Protein AF-A0A3M9Z3Q8-F1 (afdb_monomer_lite)

pLDDT: mean 88.69, std 8.16, range [54.53, 96.62]

Structure (mmCIF, N/CA/C/O backbone):
data_AF-A0A3M9Z3Q8-F1
#
_entry.id   AF-A0A3M9Z3Q8-F1
#
loop_
_atom_site.group_PDB
_atom_site.id
_atom_site.type_symbol
_atom_site.label_atom_id
_atom_site.label_alt_id
_atom_site.label_comp_id
_atom_site.label_asym_id
_atom_site.label_entity_id
_atom_site.label_seq_id
_atom_site.pdbx_PDB_ins_code
_atom_site.Cartn_x
_atom_site.Cartn_y
_atom_site.Cartn_z
_atom_site.occupancy
_atom_site.B_iso_or_equiv
_atom_site.auth_seq_id
_atom_site.auth_comp_id
_atom_site.auth_asym_id
_atom_site.auth_atom_id
_atom_site.pdbx_PDB_model_num
ATOM 1 N N . MET A 1 1 ? 0.242 -0.845 32.414 1.00 57.88 1 MET A N 1
ATOM 2 C CA . MET A 1 1 ? 1.137 -1.612 31.518 1.00 57.88 1 MET A CA 1
ATOM 3 C C . MET A 1 1 ? 0.427 -2.700 30.709 1.00 57.88 1 MET A C 1
ATOM 5 O O . MET A 1 1 ? 0.865 -2.936 29.595 1.00 57.88 1 MET A O 1
ATOM 9 N N . SER A 1 2 ? -0.651 -3.344 31.186 1.00 64.19 2 SER A N 1
ATOM 10 C CA . SER A 1 2 ? -1.406 -4.324 30.371 1.00 64.19 2 SER A CA 1
ATOM 11 C C . SER A 1 2 ? -2.300 -3.697 29.289 1.00 64.19 2 SER A C 1
ATOM 13 O O . SER A 1 2 ? -2.512 -4.315 28.256 1.00 64.19 2 SER A O 1
ATOM 15 N N . GLY A 1 3 ? -2.800 -2.470 29.494 1.00 66.88 3 GLY A N 1
ATOM 16 C CA . GLY A 1 3 ? -3.630 -1.768 28.500 1.00 66.88 3 GLY A CA 1
ATOM 17 C C . GLY A 1 3 ? -2.888 -1.451 27.197 1.00 66.88 3 GLY A C 1
ATOM 18 O O . GLY A 1 3 ? -3.384 -1.760 26.123 1.00 66.88 3 GLY A O 1
ATOM 19 N N . GLU A 1 4 ? -1.648 -0.959 27.283 1.00 73.25 4 GLU A N 1
ATOM 20 C CA . GLU A 1 4 ? -0.858 -0.596 26.094 1.00 73.25 4 GLU A CA 1
ATOM 21 C C . GLU A 1 4 ? -0.510 -1.801 25.210 1.00 73.25 4 GLU A C 1
ATOM 23 O O . GLU A 1 4 ? -0.455 -1.691 23.989 1.00 73.25 4 GLU A O 1
ATOM 28 N N . THR A 1 5 ? -0.292 -2.975 25.806 1.00 74.44 5 THR A N 1
ATOM 29 C CA . THR A 1 5 ? -0.005 -4.202 25.046 1.00 74.44 5 THR A CA 1
ATOM 30 C C . THR A 1 5 ? -1.246 -4.736 24.338 1.00 74.44 5 THR A C 1
ATOM 32 O O . THR A 1 5 ? -1.138 -5.216 23.210 1.00 74.44 5 THR A O 1
ATO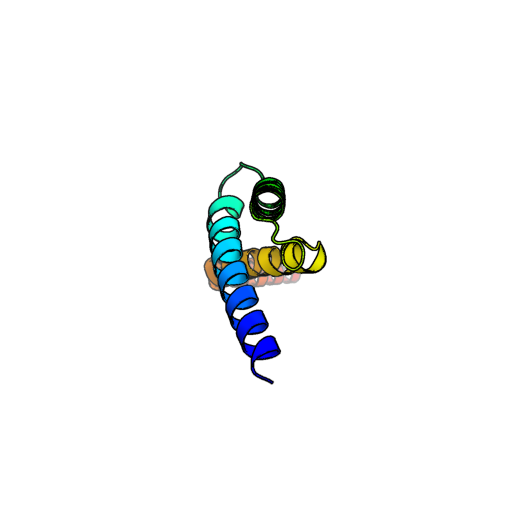M 35 N N . VAL A 1 6 ? -2.422 -4.618 24.959 1.00 72.69 6 VAL A N 1
ATOM 36 C CA . VAL A 1 6 ? -3.702 -4.961 24.321 1.00 72.69 6 VAL A CA 1
ATOM 37 C C . VAL A 1 6 ? -3.969 -4.035 23.131 1.00 72.69 6 VAL A C 1
ATOM 39 O O . VAL A 1 6 ? -4.306 -4.523 22.051 1.00 72.69 6 VAL A O 1
ATOM 42 N N . ASP A 1 7 ? -3.704 -2.736 23.280 1.00 82.75 7 ASP A N 1
ATOM 43 C CA . ASP A 1 7 ? -3.842 -1.764 22.192 1.00 82.75 7 ASP A CA 1
ATOM 44 C C . ASP A 1 7 ? -2.866 -2.047 21.037 1.00 82.75 7 ASP A C 1
ATOM 46 O O . ASP A 1 7 ? -3.239 -1.963 19.866 1.00 82.75 7 ASP A O 1
ATOM 50 N N . LEU A 1 8 ? -1.625 -2.448 21.336 1.00 85.44 8 LEU A N 1
ATOM 51 C CA . LEU A 1 8 ? -0.638 -2.830 20.318 1.00 85.44 8 LEU A CA 1
ATOM 52 C C . LEU A 1 8 ? -1.076 -4.052 19.506 1.00 85.44 8 LEU A C 1
ATOM 54 O O . LEU A 1 8 ? -0.988 -4.031 18.279 1.00 85.44 8 LEU A O 1
ATOM 58 N N . ILE A 1 9 ? -1.557 -5.10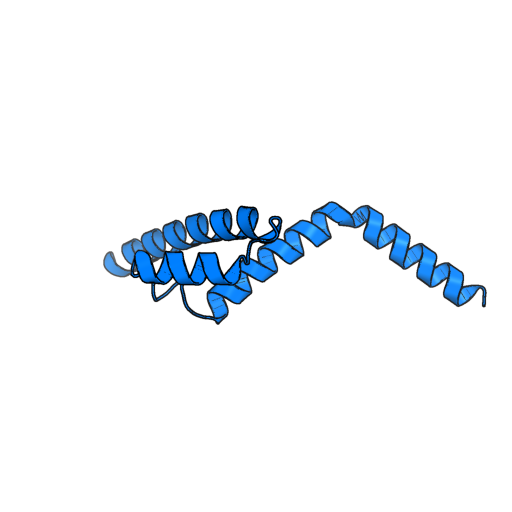6 20.172 1.00 89.00 9 ILE A N 1
ATOM 59 C CA . ILE A 1 9 ? -2.022 -6.326 19.497 1.00 89.00 9 ILE A CA 1
ATOM 60 C C . ILE A 1 9 ? -3.237 -6.011 18.623 1.00 89.00 9 ILE A C 1
ATOM 62 O O . ILE A 1 9 ? -3.299 -6.454 17.474 1.00 89.00 9 ILE A O 1
ATOM 66 N N . GLN A 1 10 ? -4.175 -5.209 19.133 1.00 89.00 10 GLN A N 1
ATOM 67 C CA . GLN A 1 10 ? -5.339 -4.779 18.368 1.00 89.00 10 GLN A CA 1
ATOM 68 C C . GLN A 1 10 ? -4.928 -3.983 17.123 1.00 89.00 10 GLN A C 1
ATOM 70 O O . GLN A 1 10 ? -5.374 -4.301 16.021 1.00 89.00 10 GLN A O 1
ATOM 75 N N . ASN A 1 11 ? -4.042 -2.997 17.270 1.00 89.06 11 ASN A N 1
ATOM 76 C CA . ASN A 1 11 ? -3.560 -2.190 16.149 1.00 89.06 11 ASN A CA 1
ATOM 77 C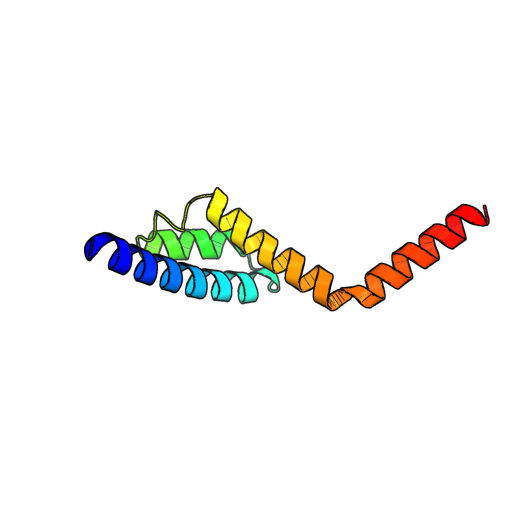 C . ASN A 1 11 ? -2.7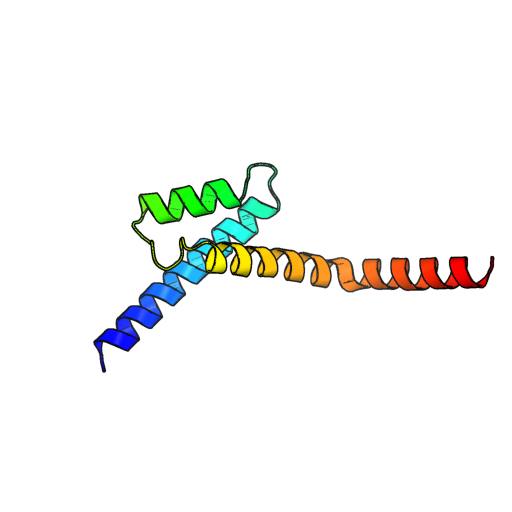87 -3.032 15.124 1.00 89.06 11 ASN A C 1
ATOM 79 O O . ASN A 1 11 ? -2.960 -2.838 13.923 1.00 89.06 11 ASN A O 1
ATOM 83 N N . LEU A 1 12 ? -1.977 -3.997 15.571 1.00 90.81 12 LEU A N 1
ATOM 84 C CA . LEU A 1 12 ? -1.244 -4.900 14.684 1.00 90.81 12 LEU A CA 1
ATOM 85 C C . LEU A 1 12 ? -2.194 -5.794 13.882 1.00 90.81 12 LEU A C 1
ATOM 87 O O . LEU A 1 12 ? -2.027 -5.946 12.674 1.00 90.81 12 LEU A O 1
ATOM 91 N N . PHE A 1 13 ? -3.214 -6.352 14.532 1.00 92.75 13 PHE A N 1
ATOM 92 C CA . PHE A 1 13 ? -4.229 -7.148 13.850 1.00 92.75 13 PHE A CA 1
ATOM 93 C C . PHE A 1 13 ? -4.969 -6.319 12.793 1.00 92.75 13 PHE A C 1
ATOM 95 O O . PHE A 1 13 ? -5.066 -6.737 11.639 1.00 92.75 13 PHE A O 1
ATOM 102 N N . GLN A 1 14 ? -5.422 -5.114 13.152 1.00 92.62 14 GLN A N 1
ATOM 103 C CA . GLN A 1 14 ? -6.063 -4.194 12.210 1.00 92.62 14 GLN A CA 1
ATOM 104 C C . GLN A 1 14 ? -5.136 -3.838 11.037 1.00 92.62 14 GLN A C 1
ATOM 106 O O . GLN A 1 14 ? -5.573 -3.843 9.888 1.00 92.62 14 GLN A O 1
ATOM 111 N N . ALA A 1 15 ? -3.851 -3.587 11.309 1.00 91.75 15 ALA A N 1
ATOM 112 C CA . ALA A 1 15 ? -2.842 -3.291 10.295 1.00 91.75 15 ALA A CA 1
ATOM 113 C C . ALA A 1 15 ? -2.648 -4.445 9.306 1.00 91.75 15 ALA A C 1
ATOM 115 O O . ALA A 1 15 ? -2.587 -4.208 8.103 1.00 91.75 15 ALA A O 1
ATOM 116 N N . ILE A 1 16 ? -2.596 -5.688 9.793 1.00 93.12 16 ILE A N 1
ATOM 117 C CA . ILE A 1 16 ? -2.486 -6.882 8.944 1.00 93.12 16 ILE A CA 1
ATOM 118 C C . ILE A 1 16 ? -3.719 -7.011 8.047 1.00 93.12 16 ILE A C 1
ATOM 120 O O . ILE A 1 16 ? -3.582 -7.209 6.841 1.00 93.12 16 ILE A O 1
ATOM 124 N N . VAL A 1 17 ? -4.921 -6.855 8.610 1.00 93.50 17 VAL A N 1
ATOM 125 C CA . VAL A 1 17 ? -6.176 -6.937 7.846 1.00 93.50 17 VAL A CA 1
ATOM 126 C C . VAL A 1 17 ? -6.227 -5.862 6.760 1.00 93.50 17 VAL A C 1
ATOM 128 O O . VAL A 1 17 ? -6.491 -6.175 5.600 1.00 93.50 17 VAL A O 1
ATOM 131 N N . LEU A 1 18 ? -5.933 -4.607 7.103 1.00 93.06 18 LEU A N 1
ATOM 132 C CA . LEU A 1 18 ? -5.911 -3.508 6.135 1.00 93.06 18 LEU A CA 1
ATOM 133 C C . LEU A 1 18 ? -4.792 -3.671 5.104 1.00 93.06 18 LEU A C 1
ATOM 135 O O . LEU A 1 18 ? -5.002 -3.359 3.937 1.00 93.06 18 LEU A O 1
ATOM 139 N N . GLY A 1 19 ? -3.640 -4.217 5.496 1.00 93.38 19 GLY A N 1
ATOM 140 C CA . GLY A 1 19 ? -2.552 -4.562 4.584 1.00 93.38 19 GLY A CA 1
ATOM 141 C C . GLY A 1 19 ? -2.956 -5.609 3.550 1.00 93.38 19 GLY A C 1
ATOM 142 O O . GLY A 1 19 ? -2.645 -5.450 2.374 1.00 93.38 19 GLY A O 1
ATOM 143 N N . LEU A 1 20 ? -3.712 -6.636 3.952 1.00 93.69 20 LEU A N 1
ATOM 144 C CA . LEU A 1 20 ? -4.266 -7.626 3.024 1.00 93.69 20 LEU A CA 1
ATOM 145 C C . LEU A 1 20 ? -5.304 -7.004 2.085 1.00 93.69 20 LEU A C 1
ATOM 147 O O . LEU A 1 20 ? -5.252 -7.242 0.881 1.00 93.69 20 LEU A O 1
ATOM 151 N N . VAL A 1 21 ? -6.219 -6.182 2.613 1.00 93.38 21 VAL A N 1
ATOM 152 C CA . VAL A 1 21 ? -7.210 -5.470 1.789 1.00 93.38 21 VAL A CA 1
ATOM 153 C C . VAL A 1 21 ? -6.507 -4.572 0.775 1.00 93.38 21 VAL A C 1
ATOM 155 O O . VAL A 1 21 ? -6.831 -4.639 -0.406 1.00 93.38 21 VAL A O 1
ATOM 158 N N . GLN A 1 22 ? -5.518 -3.783 1.193 1.00 94.75 22 GLN A N 1
ATOM 159 C CA . GLN A 1 22 ? -4.734 -2.937 0.296 1.00 94.75 22 GLN A CA 1
ATOM 160 C C . GLN A 1 22 ? -3.989 -3.775 -0.744 1.00 94.75 22 GLN A C 1
ATOM 162 O O . GLN A 1 22 ? -4.103 -3.506 -1.932 1.00 94.75 22 GLN A O 1
ATOM 167 N N . GLY A 1 23 ? -3.280 -4.821 -0.316 1.00 92.56 23 GLY A N 1
ATOM 168 C CA . GLY A 1 23 ? -2.515 -5.682 -1.212 1.00 92.56 23 GLY A CA 1
ATOM 169 C C . GLY A 1 23 ? -3.386 -6.355 -2.269 1.00 92.56 23 GLY A C 1
ATOM 170 O O . GLY A 1 23 ? -2.962 -6.470 -3.407 1.00 92.56 23 GLY A O 1
ATOM 171 N N . VAL A 1 24 ? -4.617 -6.754 -1.941 1.00 92.25 24 VAL A N 1
ATOM 172 C CA . VAL A 1 24 ? -5.555 -7.290 -2.939 1.00 92.25 24 VAL A CA 1
ATOM 173 C C . VAL A 1 24 ? -6.127 -6.170 -3.811 1.00 92.25 24 VAL A C 1
ATOM 175 O O . VAL A 1 24 ? -6.134 -6.281 -5.031 1.00 92.25 24 VAL A O 1
ATOM 178 N N . THR A 1 25 ? -6.617 -5.088 -3.209 1.00 93.00 25 THR A N 1
ATOM 179 C CA . THR A 1 25 ? -7.387 -4.056 -3.923 1.00 93.00 25 THR A CA 1
ATOM 180 C C . THR A 1 25 ? -6.533 -3.085 -4.737 1.00 93.00 25 THR A C 1
ATOM 182 O O . THR A 1 25 ? -7.068 -2.488 -5.661 1.00 93.00 25 THR A O 1
ATOM 185 N N . GLU A 1 26 ? -5.235 -2.935 -4.456 1.00 92.62 26 GLU A N 1
ATOM 186 C CA . GLU A 1 26 ? -4.332 -2.052 -5.218 1.00 92.62 26 GLU A CA 1
ATOM 187 C C . GLU A 1 26 ? -4.076 -2.580 -6.636 1.00 92.62 26 GLU A C 1
ATOM 189 O O . GLU A 1 26 ? -3.930 -1.800 -7.574 1.00 92.62 26 GLU A O 1
ATOM 194 N N . PHE A 1 27 ? -4.070 -3.904 -6.816 1.00 87.12 27 PHE A N 1
ATOM 195 C CA . PHE A 1 27 ? -3.871 -4.526 -8.131 1.00 87.12 27 PHE A CA 1
ATOM 196 C C . PHE A 1 27 ? -5.167 -4.690 -8.928 1.00 87.12 27 PHE A C 1
ATOM 198 O O . PHE A 1 27 ? -5.124 -5.010 -10.116 1.00 87.12 27 PHE A O 1
ATOM 205 N N . LEU A 1 28 ? -6.323 -4.467 -8.296 1.00 88.56 28 LEU A N 1
ATOM 206 C CA . LEU A 1 28 ? -7.617 -4.449 -8.966 1.00 88.56 28 LEU A CA 1
ATOM 207 C C . LEU A 1 28 ? -8.026 -2.993 -9.261 1.00 88.56 28 LEU A C 1
ATOM 209 O O . LEU A 1 28 ? -7.879 -2.125 -8.403 1.00 88.56 28 LEU A O 1
ATOM 213 N N . PRO A 1 29 ? -8.617 -2.688 -10.431 1.00 85.12 29 PRO A N 1
ATOM 214 C CA . PRO A 1 29 ? -9.056 -1.334 -10.778 1.00 85.12 29 PRO A CA 1
ATOM 215 C C . PRO A 1 29 ? -10.381 -0.965 -10.078 1.00 85.12 29 PRO A C 1
ATOM 217 O O . PRO A 1 29 ? -11.376 -0.647 -10.724 1.00 85.12 29 PRO A O 1
ATOM 220 N N . ILE A 1 30 ? -10.407 -1.043 -8.744 1.00 87.81 30 ILE A N 1
ATOM 221 C CA . ILE A 1 30 ? -11.604 -0.880 -7.898 1.00 87.81 30 ILE A CA 1
ATOM 222 C C . ILE A 1 30 ? -11.452 0.206 -6.819 1.00 87.81 30 ILE A C 1
ATOM 224 O O . ILE A 1 30 ? -12.315 0.331 -5.958 1.00 87.81 30 ILE A O 1
ATOM 228 N N . SER A 1 31 ? -10.391 1.022 -6.876 1.00 87.81 31 SER A N 1
ATOM 229 C CA . SER A 1 31 ? -10.048 2.055 -5.879 1.00 87.81 31 SER A CA 1
ATOM 230 C C . SER A 1 31 ? -9.780 1.486 -4.476 1.00 87.81 31 SER A C 1
ATOM 232 O O . SER A 1 31 ? -10.671 1.354 -3.634 1.00 87.81 31 SER A O 1
ATOM 234 N N . SER A 1 32 ? -8.514 1.185 -4.205 1.00 86.81 32 SER A N 1
ATOM 235 C CA . SER A 1 32 ? -8.021 0.664 -2.924 1.00 86.81 32 SER A CA 1
ATOM 236 C C . SER A 1 32 ? -8.261 1.618 -1.744 1.00 86.81 32 SER A C 1
ATOM 238 O O . SER A 1 32 ? -8.774 1.213 -0.699 1.00 86.81 32 SER A O 1
ATOM 240 N N . THR A 1 33 ? -8.022 2.921 -1.935 1.00 89.00 33 THR A N 1
ATOM 241 C CA . THR A 1 33 ? -8.250 3.960 -0.916 1.00 89.00 33 THR A CA 1
ATOM 242 C C . THR A 1 33 ? -9.709 4.009 -0.457 1.00 89.00 33 THR A C 1
ATOM 244 O O . THR A 1 33 ? -9.979 4.115 0.740 1.00 89.00 33 THR A O 1
ATOM 247 N N . ALA A 1 34 ? -10.665 3.897 -1.386 1.00 89.19 34 ALA A N 1
ATOM 248 C CA . ALA A 1 34 ? -12.085 3.884 -1.045 1.00 89.19 34 ALA A CA 1
ATOM 249 C C . ALA A 1 34 ? -12.439 2.668 -0.176 1.00 89.19 34 ALA A C 1
ATOM 251 O O . ALA A 1 34 ? -13.132 2.818 0.830 1.00 89.19 34 ALA A O 1
ATOM 252 N N . HIS A 1 35 ? -11.906 1.490 -0.511 1.00 91.12 35 HIS A N 1
ATOM 253 C CA . HIS A 1 35 ? -12.112 0.277 0.276 1.00 91.12 35 HIS A CA 1
ATOM 254 C C . HIS A 1 35 ? -11.535 0.423 1.689 1.00 91.12 35 HIS A C 1
ATOM 256 O O . HIS A 1 35 ? -12.254 0.188 2.657 1.00 91.12 35 HIS A O 1
ATOM 262 N N . LEU A 1 36 ? -10.297 0.901 1.845 1.00 89.69 36 LEU A N 1
ATOM 263 C CA . LEU A 1 36 ? -9.701 1.115 3.169 1.00 89.69 36 LEU A CA 1
ATOM 264 C C . LEU A 1 36 ? -10.496 2.106 4.031 1.00 89.69 36 LEU A C 1
ATOM 266 O O . LEU A 1 36 ? -10.733 1.842 5.213 1.00 89.69 36 LEU A O 1
ATOM 270 N N . LEU A 1 37 ? -10.960 3.225 3.465 1.00 89.50 37 LEU A N 1
ATOM 271 C CA . LEU A 1 37 ? -11.785 4.183 4.211 1.00 89.50 37 LEU A CA 1
ATOM 272 C C . LEU A 1 37 ? -13.149 3.599 4.597 1.00 89.50 37 LEU A C 1
ATOM 274 O O . LEU A 1 37 ? -13.639 3.869 5.693 1.00 89.50 37 LEU A O 1
ATOM 278 N N . VAL A 1 38 ? -13.774 2.812 3.719 1.00 91.44 38 VAL A N 1
ATOM 279 C CA . VAL A 1 38 ? -15.055 2.159 4.017 1.00 91.44 38 VAL A CA 1
ATOM 280 C C . VAL A 1 38 ? -14.882 1.120 5.121 1.00 91.44 38 VAL A C 1
ATOM 282 O O . VAL A 1 38 ? -15.635 1.153 6.090 1.00 91.44 38 VAL A O 1
ATOM 285 N N . PHE A 1 39 ? -13.870 0.254 5.033 1.00 89.38 39 PHE A N 1
ATOM 286 C CA . PHE A 1 39 ? -13.589 -0.763 6.049 1.00 89.38 39 PHE A CA 1
ATOM 287 C C . PHE A 1 39 ? -13.266 -0.140 7.411 1.00 89.38 39 PHE A C 1
ATOM 289 O O . PHE A 1 39 ? -13.831 -0.547 8.425 1.00 89.38 39 PHE A O 1
ATOM 296 N N . THR A 1 40 ? -12.412 0.886 7.448 1.00 90.12 40 THR A N 1
ATOM 297 C CA . THR A 1 40 ? -12.037 1.548 8.708 1.00 90.12 40 THR A CA 1
ATOM 298 C C . THR A 1 40 ? -13.208 2.291 9.344 1.00 90.12 40 THR A C 1
ATOM 300 O O . THR A 1 40 ? -13.378 2.219 10.560 1.00 90.12 40 THR A O 1
ATOM 303 N N . LYS A 1 41 ? -14.073 2.937 8.551 1.00 89.31 41 LYS A N 1
ATOM 304 C CA . LYS A 1 41 ? -15.304 3.561 9.062 1.00 89.31 41 LYS A CA 1
ATOM 305 C C . LYS A 1 41 ? -16.337 2.535 9.523 1.00 89.31 41 LYS A C 1
ATOM 307 O O . LYS A 1 41 ? -16.925 2.724 10.582 1.00 89.31 41 LYS A O 1
ATOM 312 N N . ALA A 1 42 ? -16.548 1.463 8.762 1.00 90.56 42 ALA A N 1
ATOM 313 C CA . ALA A 1 42 ? -17.530 0.428 9.084 1.00 90.56 42 ALA A CA 1
ATOM 314 C C . ALA A 1 42 ? -17.169 -0.346 10.361 1.00 90.56 42 ALA A C 1
ATOM 316 O O . ALA A 1 42 ? -18.051 -0.697 11.137 1.00 90.56 42 ALA A O 1
ATOM 317 N N . LEU A 1 43 ? -15.875 -0.581 10.592 1.00 88.62 43 LEU A N 1
ATOM 318 C CA . LEU A 1 43 ? -15.371 -1.331 11.745 1.00 88.62 43 LEU A CA 1
ATOM 319 C C . LEU A 1 43 ? -14.994 -0.438 12.941 1.00 88.62 43 LEU A C 1
ATOM 321 O O . L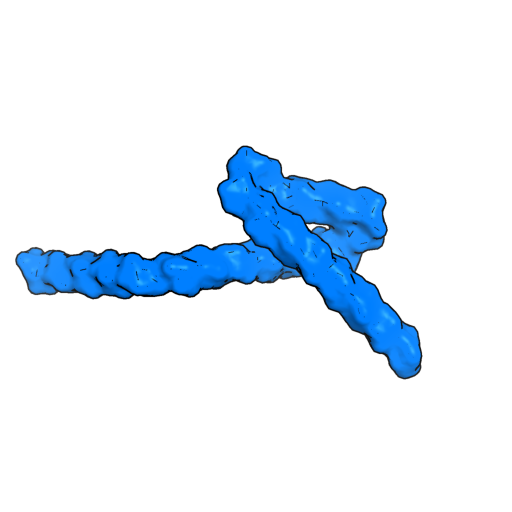EU A 1 43 ? -14.573 -0.948 13.978 1.00 88.62 43 LEU A O 1
ATOM 325 N N . GLY A 1 44 ? -15.137 0.887 12.820 1.00 87.88 44 GLY A N 1
ATOM 326 C CA . GLY A 1 44 ? -14.797 1.842 13.881 1.00 87.88 44 GLY A CA 1
ATOM 327 C C . GLY A 1 44 ? -13.292 1.975 14.147 1.00 87.88 44 GLY A C 1
ATOM 328 O O . GLY A 1 44 ? -12.883 2.375 15.234 1.00 87.88 44 GLY A O 1
ATOM 329 N N . TRP A 1 45 ? -12.447 1.638 13.174 1.00 89.12 45 TRP A N 1
ATOM 330 C CA . TRP A 1 45 ? -10.989 1.620 13.293 1.00 89.12 45 TRP A CA 1
ATOM 331 C C . TRP A 1 45 ? -10.364 2.976 12.927 1.00 89.12 45 TRP A C 1
ATOM 333 O O . TRP A 1 45 ? -9.597 3.097 11.971 1.00 89.12 45 TRP A O 1
ATOM 343 N N . SER A 1 46 ? -10.700 4.026 13.677 1.00 78.38 46 SER A N 1
ATOM 344 C CA . SER A 1 46 ? -10.265 5.403 13.385 1.00 78.38 46 SER A CA 1
ATOM 345 C C . SER A 1 46 ? -8.744 5.603 13.451 1.00 78.38 46 SER A C 1
ATOM 347 O O . SER A 1 46 ? -8.204 6.382 12.669 1.00 78.38 46 SER A O 1
ATOM 349 N N . THR A 1 47 ? -8.042 4.874 14.325 1.00 77.88 47 THR A N 1
ATOM 350 C CA . THR A 1 47 ? -6.582 4.976 14.511 1.00 77.88 47 THR A CA 1
ATOM 351 C C . THR A 1 47 ? -5.792 4.547 13.272 1.00 77.88 47 THR A C 1
ATOM 353 O O . THR A 1 47 ? -4.819 5.199 12.902 1.00 77.88 47 THR A O 1
ATOM 356 N N . VAL A 1 48 ? -6.235 3.480 12.604 1.00 79.81 48 VAL A N 1
ATOM 357 C CA . VAL A 1 48 ? -5.634 2.945 11.368 1.00 79.81 48 VAL A CA 1
ATOM 358 C C . VAL A 1 48 ? -6.330 3.466 10.100 1.00 79.81 48 VAL A C 1
ATOM 360 O O . VAL A 1 48 ? -5.847 3.274 8.995 1.00 79.81 48 VAL A O 1
ATOM 363 N N . GLY A 1 49 ? -7.457 4.170 10.235 1.00 80.75 49 GLY A N 1
ATOM 364 C CA . GLY A 1 49 ? -8.113 4.895 9.139 1.00 80.75 49 GLY A CA 1
ATOM 365 C C . GLY A 1 49 ? -7.538 6.286 8.871 1.00 80.75 49 GLY A C 1
ATOM 366 O O . GLY A 1 49 ? -8.034 6.998 7.997 1.00 80.75 49 GLY A O 1
ATOM 367 N N . GLN A 1 50 ? -6.515 6.702 9.621 1.00 88.44 50 GLN A N 1
ATOM 368 C CA . GLN A 1 50 ? -5.876 7.996 9.419 1.00 88.44 50 GLN A CA 1
ATOM 369 C C . GLN A 1 50 ? -5.091 8.039 8.108 1.00 88.44 50 GLN A C 1
ATOM 371 O O . GLN A 1 50 ? -4.478 7.055 7.695 1.00 88.44 50 GLN A O 1
ATOM 376 N N . LYS A 1 51 ? -5.058 9.221 7.483 1.00 88.81 51 LYS A N 1
ATOM 377 C CA . LYS A 1 51 ? -4.429 9.423 6.172 1.00 88.81 51 LYS A CA 1
ATOM 378 C C . LYS A 1 51 ? -2.985 8.915 6.130 1.00 88.81 51 LYS A C 1
ATOM 380 O O . LYS A 1 51 ? -2.632 8.185 5.217 1.00 88.81 51 LYS A O 1
ATOM 385 N N . TYR A 1 52 ? -2.176 9.247 7.139 1.00 89.75 52 TYR A N 1
ATOM 386 C CA . TYR A 1 52 ? -0.774 8.822 7.190 1.00 89.75 52 TYR A CA 1
ATOM 387 C C . TYR A 1 52 ? -0.615 7.296 7.183 1.00 89.75 52 TYR A C 1
ATOM 389 O O . TYR A 1 52 ? 0.355 6.782 6.638 1.00 89.75 52 TYR A O 1
ATOM 397 N N . PHE A 1 53 ? -1.558 6.568 7.784 1.00 89.94 53 PHE A N 1
ATOM 398 C CA . PHE A 1 53 ? -1.501 5.117 7.878 1.00 89.94 53 PHE A CA 1
ATOM 399 C C . PHE A 1 53 ? -1.927 4.468 6.561 1.00 89.94 53 PHE A C 1
ATOM 401 O O . PHE A 1 53 ? -1.252 3.566 6.075 1.00 89.94 53 PHE A O 1
ATOM 408 N N . VAL A 1 54 ? -2.999 4.978 5.950 1.00 90.62 54 VAL A N 1
ATOM 409 C CA . VAL A 1 54 ? -3.444 4.562 4.612 1.00 90.62 54 VAL A CA 1
ATOM 410 C C . VAL A 1 54 ? -2.329 4.778 3.585 1.00 90.62 54 VAL A C 1
ATOM 412 O O . VAL A 1 54 ? -1.988 3.849 2.855 1.00 90.62 54 VAL A O 1
ATOM 415 N N . ASP A 1 55 ? -1.703 5.959 3.595 1.00 92.88 55 ASP A N 1
ATOM 416 C CA . ASP A 1 55 ? -0.570 6.273 2.721 1.00 92.88 55 ASP A CA 1
ATOM 417 C C . ASP A 1 55 ? 0.601 5.300 2.972 1.00 92.88 55 ASP A C 1
ATOM 419 O O . ASP A 1 55 ? 1.188 4.776 2.027 1.00 92.88 55 ASP A O 1
ATOM 423 N N . ALA A 1 56 ? 0.920 4.997 4.238 1.00 93.31 56 ALA A N 1
ATOM 424 C CA . ALA A 1 56 ? 1.993 4.066 4.593 1.00 93.31 56 ALA A CA 1
ATOM 425 C C . ALA A 1 56 ? 1.752 2.635 4.076 1.00 93.31 56 ALA A C 1
ATOM 427 O O . ALA A 1 56 ? 2.677 2.014 3.549 1.00 93.31 56 ALA A O 1
ATOM 428 N N . ILE A 1 57 ? 0.525 2.106 4.177 1.00 92.56 57 ILE A N 1
ATOM 429 C CA . ILE A 1 57 ? 0.205 0.779 3.622 1.00 92.56 57 ILE A CA 1
ATOM 430 C C . ILE A 1 57 ? 0.272 0.809 2.086 1.00 92.56 57 ILE A C 1
ATOM 432 O O . ILE A 1 57 ? 0.776 -0.136 1.472 1.00 92.56 57 ILE A O 1
ATOM 436 N N . GLN A 1 58 ? -0.161 1.902 1.451 1.00 94.12 58 GLN A N 1
ATOM 437 C CA . GLN A 1 58 ? -0.044 2.055 0.001 1.00 94.12 58 GLN A CA 1
ATOM 438 C C . GLN A 1 58 ? 1.422 2.035 -0.462 1.00 94.12 58 GLN A C 1
ATOM 440 O O . GLN A 1 58 ? 1.747 1.336 -1.425 1.00 94.12 58 GLN A O 1
ATOM 445 N N . PHE A 1 59 ? 2.334 2.694 0.262 1.00 95.12 59 PHE A N 1
ATOM 446 C CA . PHE A 1 59 ? 3.774 2.593 -0.005 1.00 95.12 59 PHE A CA 1
ATOM 447 C C . PHE A 1 59 ? 4.289 1.151 0.063 1.00 95.12 59 PHE A C 1
ATOM 449 O O . PHE A 1 59 ? 5.139 0.773 -0.742 1.00 95.12 59 PHE A O 1
ATOM 456 N N . GLY A 1 60 ? 3.746 0.319 0.955 1.00 94.12 60 GLY A N 1
ATOM 457 C CA . GLY A 1 60 ? 4.056 -1.112 0.994 1.00 94.12 60 GLY A CA 1
ATOM 458 C C . GLY A 1 60 ? 3.753 -1.827 -0.329 1.00 94.12 60 GLY A C 1
ATOM 459 O O . GLY A 1 60 ? 4.544 -2.657 -0.774 1.00 94.12 60 GLY A O 1
ATOM 460 N N . SER A 1 61 ? 2.662 -1.454 -1.004 1.00 93.94 61 SER A N 1
ATOM 461 C CA . SER A 1 61 ? 2.299 -2.018 -2.314 1.00 93.94 61 SER A CA 1
ATOM 462 C C . SER A 1 61 ? 3.251 -1.551 -3.418 1.00 93.94 61 SER A C 1
ATOM 464 O O . SER A 1 61 ? 3.687 -2.357 -4.236 1.00 93.94 61 SER A O 1
ATOM 466 N N . VAL A 1 62 ? 3.657 -0.276 -3.398 1.00 94.88 62 VAL A N 1
ATOM 467 C CA . VAL A 1 62 ? 4.680 0.256 -4.316 1.00 94.88 62 VAL A CA 1
ATOM 468 C C . VAL A 1 62 ? 6.002 -0.491 -4.146 1.00 94.88 62 VAL A C 1
ATOM 470 O O . VAL A 1 62 ? 6.601 -0.912 -5.131 1.00 94.88 62 VAL A O 1
ATOM 473 N N . ILE A 1 63 ? 6.439 -0.709 -2.903 1.00 96.00 63 ILE A N 1
ATOM 474 C CA . ILE A 1 63 ? 7.659 -1.471 -2.608 1.00 96.00 63 ILE A CA 1
ATOM 475 C C . ILE A 1 63 ? 7.535 -2.903 -3.136 1.00 96.00 63 ILE A C 1
ATOM 477 O O . ILE A 1 63 ? 8.467 -3.392 -3.768 1.00 96.00 63 ILE A O 1
ATOM 481 N N . ALA A 1 64 ? 6.390 -3.560 -2.936 1.00 94.62 64 ALA A N 1
ATOM 482 C CA . ALA A 1 64 ? 6.156 -4.905 -3.458 1.00 94.62 64 ALA A CA 1
ATOM 483 C C . ALA A 1 64 ? 6.288 -4.961 -4.992 1.00 94.62 64 ALA A C 1
ATOM 485 O O . ALA A 1 64 ? 6.939 -5.864 -5.513 1.00 94.62 64 ALA A O 1
ATOM 486 N N . VAL A 1 65 ? 5.748 -3.969 -5.708 1.00 95.19 65 VAL A N 1
ATOM 487 C CA . VAL A 1 65 ? 5.879 -3.848 -7.171 1.00 95.19 65 VAL A CA 1
ATOM 488 C C . VAL A 1 65 ? 7.328 -3.609 -7.588 1.00 95.19 65 VAL A C 1
ATOM 490 O O . VAL A 1 65 ? 7.818 -4.275 -8.495 1.00 95.19 65 VAL A O 1
ATOM 493 N N . VAL A 1 66 ? 8.037 -2.695 -6.920 1.00 96.31 66 VAL A N 1
ATOM 494 C CA . VAL A 1 66 ? 9.450 -2.402 -7.213 1.00 96.31 66 VAL A CA 1
ATOM 495 C C . VAL A 1 66 ? 10.327 -3.635 -7.001 1.00 96.31 66 VAL A C 1
ATOM 497 O O . VAL A 1 66 ? 11.197 -3.906 -7.823 1.00 96.31 66 VAL A O 1
ATOM 500 N N . LEU A 1 67 ? 10.094 -4.394 -5.927 1.00 96.62 67 LEU A N 1
ATOM 501 C CA . LEU A 1 67 ? 10.812 -5.640 -5.663 1.00 96.62 67 LEU A CA 1
ATOM 502 C C . LEU A 1 67 ? 10.476 -6.719 -6.697 1.00 96.62 67 LEU A C 1
ATOM 504 O O . LEU A 1 67 ? 11.381 -7.407 -7.163 1.00 96.62 67 LEU A O 1
ATOM 508 N N . TYR A 1 68 ? 9.203 -6.849 -7.080 1.00 95.50 68 TYR A N 1
ATOM 509 C CA . TYR A 1 68 ? 8.770 -7.807 -8.098 1.00 95.50 68 TYR A CA 1
ATOM 510 C C . TYR A 1 68 ? 9.410 -7.520 -9.466 1.00 95.50 68 TYR A C 1
ATOM 512 O O . TYR A 1 68 ? 9.916 -8.438 -10.103 1.00 95.50 68 TYR A O 1
ATOM 520 N N . PHE A 1 69 ? 9.459 -6.251 -9.884 1.00 96.38 69 PHE A N 1
ATOM 521 C CA . PHE A 1 69 ? 10.051 -5.822 -11.158 1.00 96.38 69 PHE A CA 1
ATOM 522 C C . PHE A 1 69 ? 11.521 -5.394 -11.042 1.00 96.38 69 PHE A C 1
ATOM 524 O O . PHE A 1 69 ? 12.028 -4.707 -11.926 1.00 96.38 69 PHE A O 1
ATOM 531 N N . TRP A 1 70 ? 12.236 -5.763 -9.975 1.00 96.12 70 TRP A N 1
ATOM 532 C CA . TRP A 1 70 ? 13.585 -5.240 -9.726 1.00 96.12 70 TRP A CA 1
ATOM 533 C C . TRP A 1 70 ? 14.547 -5.497 -10.896 1.00 96.12 70 TRP A C 1
ATOM 535 O O . TRP A 1 70 ? 15.261 -4.592 -11.329 1.00 96.12 70 TRP A O 1
ATOM 545 N N . SER A 1 71 ? 14.523 -6.706 -11.462 1.00 94.94 71 SER A N 1
ATOM 546 C CA . SER A 1 71 ? 15.366 -7.077 -12.604 1.00 94.94 71 SER A CA 1
ATOM 547 C C . SER A 1 71 ? 14.984 -6.350 -13.896 1.00 94.94 71 SER A C 1
ATOM 549 O O . SER A 1 71 ? 15.871 -5.968 -14.659 1.00 94.94 71 SER A O 1
ATOM 551 N N . ASP A 1 72 ? 13.692 -6.139 -14.151 1.00 95.06 72 ASP A N 1
ATOM 552 C CA . ASP A 1 72 ? 13.212 -5.384 -15.314 1.00 95.06 72 ASP A CA 1
ATOM 553 C C . ASP A 1 72 ? 13.570 -3.900 -15.191 1.00 95.06 72 ASP A C 1
ATOM 555 O O . ASP A 1 72 ? 14.085 -3.298 -16.134 1.00 95.06 72 ASP A O 1
ATOM 559 N N . LEU A 1 73 ? 13.389 -3.323 -13.998 1.00 94.44 73 LEU A N 1
ATOM 560 C CA . LEU A 1 73 ? 13.760 -1.943 -13.693 1.00 94.44 73 LEU A CA 1
ATOM 561 C C . LEU A 1 73 ? 15.262 -1.718 -13.874 1.00 94.44 73 LEU A C 1
ATOM 563 O O . LEU A 1 73 ? 15.661 -0.725 -14.479 1.00 94.44 73 LEU A O 1
ATOM 567 N N . GLN A 1 74 ? 16.107 -2.643 -13.412 1.00 95.31 74 GLN A N 1
ATOM 568 C CA . GLN A 1 74 ? 17.553 -2.557 -13.626 1.00 95.31 74 GLN A CA 1
ATOM 569 C C . GLN A 1 74 ? 17.919 -2.587 -15.112 1.00 95.31 74 GLN A C 1
ATOM 571 O O . GLN A 1 74 ? 18.730 -1.774 -15.553 1.00 95.31 74 GLN A O 1
ATOM 576 N N . GLN A 1 75 ? 17.311 -3.482 -15.893 1.00 94.56 75 GLN A N 1
ATOM 577 C CA . GLN A 1 75 ? 17.557 -3.563 -17.335 1.00 94.56 75 GLN A CA 1
ATOM 578 C C . GLN A 1 75 ? 17.108 -2.296 -18.064 1.00 94.56 75 GLN A C 1
ATOM 580 O O . GLN A 1 75 ? 17.853 -1.772 -18.890 1.00 94.56 75 GLN A O 1
ATOM 585 N N . MET A 1 76 ? 15.934 -1.762 -17.722 1.00 93.50 76 MET A N 1
ATOM 586 C CA . MET A 1 76 ? 15.438 -0.505 -18.283 1.00 93.50 76 MET A CA 1
ATOM 587 C C . MET A 1 76 ? 16.348 0.674 -17.934 1.00 93.50 76 MET A C 1
ATOM 589 O O . MET A 1 76 ? 16.657 1.476 -18.810 1.00 93.50 76 MET A O 1
ATOM 593 N N . LEU A 1 77 ? 16.813 0.775 -16.686 1.00 93.50 77 LEU A N 1
ATOM 594 C CA . LEU A 1 77 ? 17.689 1.864 -16.246 1.00 93.50 77 LEU A CA 1
ATOM 595 C C . LEU A 1 77 ? 19.069 1.797 -16.903 1.00 93.50 77 LEU A C 1
ATOM 597 O O . LEU A 1 77 ? 19.570 2.816 -17.374 1.00 93.50 77 LEU A O 1
ATOM 601 N N . LEU A 1 78 ? 19.675 0.609 -16.958 1.00 93.06 78 LEU A N 1
ATOM 602 C CA . LEU A 1 78 ? 20.975 0.412 -17.601 1.00 93.06 78 LEU A CA 1
ATOM 603 C C . LEU A 1 78 ? 20.886 0.627 -19.114 1.00 93.06 78 LEU A C 1
ATOM 605 O O . LEU A 1 78 ? 21.732 1.319 -19.671 1.00 93.06 78 LEU A O 1
ATOM 609 N N . GLY A 1 79 ? 19.846 0.097 -19.762 1.00 91.19 79 GLY A N 1
ATOM 610 C CA . GLY A 1 79 ? 19.615 0.292 -21.192 1.00 91.19 79 GLY A CA 1
ATOM 611 C C . GLY A 1 79 ? 19.330 1.752 -21.551 1.00 91.19 79 GLY A C 1
ATOM 612 O O . GLY A 1 79 ? 19.877 2.262 -22.525 1.00 91.19 79 GLY A O 1
ATOM 613 N N . ALA A 1 80 ? 18.536 2.459 -20.738 1.00 91.62 80 ALA A N 1
ATOM 614 C CA . ALA A 1 80 ? 18.302 3.890 -20.920 1.00 91.62 80 ALA A CA 1
ATOM 615 C C . ALA A 1 80 ? 19.600 4.693 -20.757 1.00 91.62 80 ALA A C 1
ATOM 617 O O . ALA A 1 80 ? 19.893 5.568 -21.566 1.00 91.62 80 ALA A O 1
ATOM 618 N N . TRP A 1 81 ? 20.399 4.381 -19.737 1.00 90.62 81 TRP A N 1
ATOM 619 C CA . TRP A 1 81 ? 21.674 5.046 -19.484 1.00 90.62 81 TRP A CA 1
ATOM 620 C C . TRP A 1 81 ? 22.691 4.838 -20.611 1.00 90.62 81 TRP A C 1
ATOM 622 O O . TRP A 1 81 ? 23.388 5.777 -20.994 1.00 90.62 81 TRP A O 1
ATOM 632 N N . ASP A 1 82 ? 22.757 3.627 -21.160 1.00 90.31 82 ASP A N 1
ATOM 633 C CA . ASP A 1 82 ? 23.617 3.306 -22.298 1.00 90.31 82 ASP A CA 1
ATOM 634 C C . ASP A 1 82 ? 23.184 4.062 -23.563 1.00 90.31 82 ASP A C 1
ATOM 636 O O . ASP A 1 82 ? 24.003 4.702 -24.222 1.00 90.31 82 ASP A O 1
ATOM 640 N N . ALA A 1 83 ? 21.874 4.117 -23.832 1.00 88.69 83 ALA A N 1
ATOM 641 C CA . ALA A 1 83 ? 21.319 4.895 -24.939 1.00 88.69 83 ALA A CA 1
ATOM 642 C C . ALA A 1 83 ? 21.626 6.399 -24.816 1.00 88.69 83 ALA A C 1
ATOM 644 O O . ALA A 1 83 ? 21.986 7.032 -25.806 1.00 88.69 83 ALA A O 1
ATOM 645 N N . PHE A 1 84 ? 21.547 6.964 -23.607 1.00 88.56 84 PHE A N 1
ATOM 646 C CA . PHE A 1 84 ? 21.922 8.359 -23.348 1.00 88.56 84 PHE A CA 1
ATOM 647 C C . PHE A 1 84 ? 23.425 8.630 -23.492 1.00 88.56 84 PHE A C 1
ATOM 649 O O . PHE A 1 84 ? 23.803 9.766 -23.755 1.00 88.56 84 PHE A O 1
ATOM 656 N N . ARG A 1 85 ? 24.292 7.627 -23.303 1.00 84.50 85 ARG A N 1
ATOM 657 C CA . ARG A 1 85 ? 25.747 7.765 -23.503 1.00 84.50 85 ARG A CA 1
ATOM 658 C C . ARG A 1 85 ? 26.187 7.604 -24.957 1.00 84.50 85 ARG A C 1
ATOM 660 O O . ARG A 1 85 ? 27.313 7.972 -25.284 1.00 84.50 85 ARG A O 1
ATOM 667 N N . HIS A 1 86 ? 2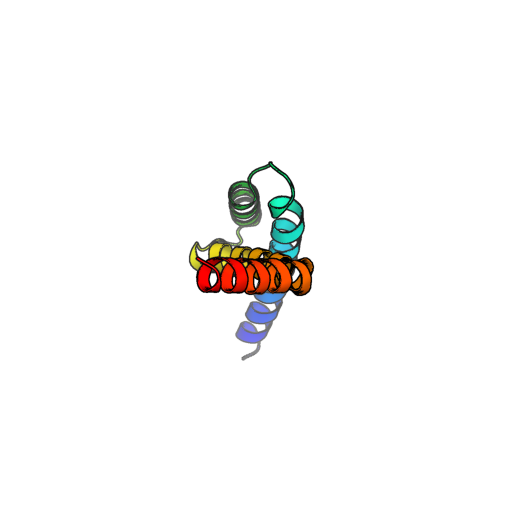5.347 7.004 -25.794 1.00 73.25 86 HIS A N 1
ATOM 668 C CA . HIS A 1 86 ? 25.618 6.760 -27.211 1.00 73.25 86 HIS A CA 1
ATOM 669 C C . HIS A 1 86 ? 24.898 7.739 -28.157 1.00 73.25 86 HIS A C 1
ATOM 671 O O . HIS A 1 86 ? 24.959 7.564 -29.376 1.00 73.25 86 HIS A O 1
ATOM 677 N N . GLN A 1 87 ? 24.282 8.785 -27.600 1.00 54.53 87 GLN A N 1
ATOM 678 C CA . GLN A 1 87 ? 23.866 10.017 -28.280 1.00 54.53 87 GLN A CA 1
ATOM 679 C C . GLN A 1 87 ? 24.825 11.160 -27.946 1.00 54.53 87 GLN A C 1
ATOM 681 O O . GLN A 1 87 ? 25.049 11.995 -28.850 1.00 54.53 87 GLN A O 1
#

Foldseek 3Di:
DVVVVVVVVVVVVVLVVLLVLLLVVVPPPPDSLVVLLCVCVVVVVVVCNDPVNNVVSNVVNVVVVCVVCVVVVVCVVVVVVVVVVVD

Radius of gyration: 18.48 Å; chains: 1; bounding box: 43×18×60 Å

Sequence (87 aa):
MSGETVDLIQNLFQAIVLGLVQGVTEFLPISSTAHLLVFTKALGWSTVGQKYFVDAIQFGSVIAVVLYFWSDLQQMLLGAWDAFRHQ

Secondary structure (DSSP, 8-state):
-HHHHHHHHHHHHHHHHHHHHHHHHTTTTS-HHHHHHHHHHHTT-TTTSSHHHHHHHHHHHHHHHHHHTHHHHHHHHHHHHHHHH--